Protein AF-A0AAD0Y070-F1 (afdb_monomer_lite)

Structure (mmCIF, N/CA/C/O backbone):
data_AF-A0AAD0Y070-F1
#
_entry.id   AF-A0AAD0Y070-F1
#
loop_
_atom_site.group_PDB
_atom_site.id
_atom_site.type_symbol
_atom_site.label_atom_id
_atom_site.label_alt_id
_atom_site.label_comp_id
_atom_site.label_asym_id
_atom_site.label_entity_id
_atom_site.label_seq_id
_atom_site.pdbx_PDB_ins_code
_atom_site.Cartn_x
_atom_site.Cartn_y
_atom_site.Cartn_z
_atom_site.occupancy
_atom_site.B_iso_or_equiv
_atom_site.auth_seq_id
_atom_site.auth_comp_id
_atom_site.auth_asym_id
_atom_si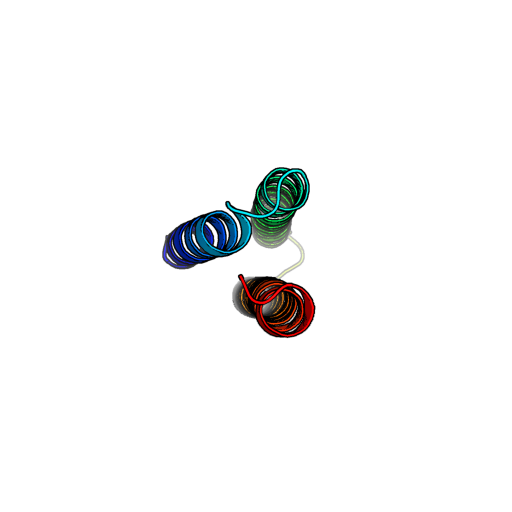te.auth_atom_id
_atom_site.pdbx_PDB_model_num
ATOM 1 N N . MET A 1 1 ? -6.673 8.165 8.736 1.00 72.50 1 MET A N 1
ATOM 2 C CA . MET A 1 1 ? -6.248 9.212 7.794 1.00 72.50 1 MET A CA 1
ATOM 3 C C . MET A 1 1 ? -4.840 8.928 7.289 1.00 7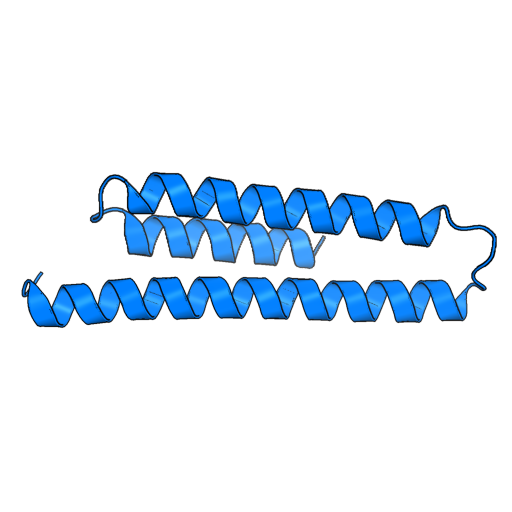2.50 1 MET A C 1
ATOM 5 O O . MET A 1 1 ? -4.722 8.621 6.116 1.00 72.50 1 MET A O 1
ATOM 9 N N . LEU A 1 2 ? -3.826 8.848 8.164 1.00 82.88 2 LEU A N 1
ATOM 10 C CA . LEU A 1 2 ? -2.430 8.554 7.780 1.00 82.88 2 LEU A CA 1
ATOM 11 C C . LEU A 1 2 ? -2.245 7.319 6.876 1.00 82.88 2 LEU A C 1
ATOM 13 O O . LEU A 1 2 ? -1.622 7.438 5.832 1.00 82.88 2 LEU A O 1
ATOM 17 N N . PHE A 1 3 ? -2.846 6.167 7.202 1.00 83.31 3 PHE A N 1
ATOM 18 C CA . PHE A 1 3 ? -2.733 4.964 6.355 1.00 83.31 3 PHE A CA 1
ATOM 19 C C . PHE A 1 3 ? -3.301 5.136 4.937 1.00 83.31 3 PHE A C 1
ATOM 21 O O . PHE A 1 3 ? -2.779 4.542 4.005 1.00 83.31 3 PHE A O 1
ATOM 28 N N . ILE A 1 4 ? -4.348 5.950 4.762 1.00 84.25 4 ILE A N 1
ATOM 29 C CA . ILE A 1 4 ? -4.955 6.202 3.443 1.00 84.25 4 ILE A CA 1
ATOM 30 C C . ILE A 1 4 ? -4.075 7.157 2.631 1.00 84.25 4 ILE A C 1
ATOM 32 O O . ILE A 1 4 ? -3.913 6.971 1.433 1.00 84.25 4 ILE A O 1
ATOM 36 N N . ILE A 1 5 ? -3.464 8.146 3.290 1.00 87.31 5 ILE A N 1
ATOM 37 C CA . ILE A 1 5 ? -2.504 9.055 2.652 1.00 87.31 5 ILE A CA 1
ATOM 38 C C . ILE A 1 5 ? -1.261 8.272 2.208 1.00 87.31 5 ILE A C 1
ATOM 40 O O . ILE A 1 5 ? -0.846 8.382 1.061 1.00 87.31 5 ILE A O 1
ATOM 44 N N . ALA A 1 6 ? -0.708 7.429 3.087 1.00 86.38 6 ALA A N 1
ATOM 45 C CA . ALA A 1 6 ? 0.422 6.561 2.756 1.00 86.38 6 ALA A CA 1
ATOM 46 C C . ALA A 1 6 ? 0.096 5.617 1.589 1.00 86.38 6 ALA A C 1
ATOM 48 O O . ALA A 1 6 ? 0.923 5.418 0.705 1.00 86.38 6 ALA A O 1
ATOM 49 N N . TRP A 1 7 ? -1.129 5.089 1.557 1.00 91.38 7 TRP A N 1
ATOM 50 C CA . TRP A 1 7 ? -1.622 4.273 0.455 1.00 91.38 7 TRP A CA 1
ATOM 51 C C . TRP A 1 7 ? -1.698 5.040 -0.873 1.00 91.38 7 TRP A C 1
ATOM 53 O O . TRP A 1 7 ? -1.193 4.541 -1.873 1.00 91.38 7 TRP A O 1
ATOM 63 N N . LEU A 1 8 ? -2.245 6.263 -0.883 1.00 87.75 8 LEU A N 1
ATOM 64 C CA . LEU A 1 8 ? -2.284 7.127 -2.074 1.00 87.75 8 LEU A CA 1
ATOM 65 C C . LEU A 1 8 ? -0.880 7.401 -2.623 1.00 87.75 8 LEU A C 1
ATOM 67 O O . LEU A 1 8 ? -0.657 7.305 -3.827 1.00 87.75 8 LEU A O 1
ATOM 71 N N . ILE A 1 9 ? 0.075 7.695 -1.737 1.00 88.38 9 ILE A N 1
ATOM 72 C CA . ILE A 1 9 ? 1.471 7.932 -2.122 1.00 88.38 9 ILE A CA 1
ATOM 73 C C . ILE A 1 9 ? 2.089 6.655 -2.708 1.00 88.38 9 ILE A C 1
ATOM 75 O O . ILE A 1 9 ? 2.720 6.707 -3.761 1.00 88.38 9 ILE A O 1
ATOM 79 N N . ALA A 1 10 ? 1.894 5.500 -2.065 1.00 86.50 10 ALA A N 1
ATOM 80 C CA . ALA A 1 10 ? 2.438 4.222 -2.530 1.00 86.50 10 ALA A CA 1
ATOM 81 C C . ALA A 1 10 ? 1.856 3.792 -3.888 1.00 86.50 10 ALA A C 1
ATOM 83 O O . ALA A 1 10 ? 2.582 3.293 -4.748 1.00 86.50 10 ALA A O 1
ATOM 84 N N . MET A 1 11 ? 0.561 4.029 -4.097 1.00 89.56 11 MET A N 1
ATOM 85 C CA . MET A 1 11 ? -0.117 3.757 -5.361 1.00 89.56 11 MET A CA 1
ATOM 86 C C . MET A 1 11 ? 0.402 4.676 -6.472 1.00 89.56 11 MET A C 1
ATOM 88 O O . MET A 1 11 ? 0.880 4.180 -7.488 1.00 89.56 11 MET A O 1
ATOM 92 N N . GLY A 1 12 ? 0.401 5.996 -6.252 1.00 85.75 12 GLY A N 1
ATOM 93 C CA . GLY A 1 12 ? 0.857 6.961 -7.257 1.00 85.75 12 GLY A CA 1
ATOM 94 C C . GLY A 1 12 ? 2.340 6.809 -7.610 1.00 85.75 12 GLY A C 1
ATOM 95 O O . GLY A 1 12 ? 2.718 6.896 -8.774 1.00 85.75 12 GLY A O 1
ATOM 96 N N . THR A 1 13 ? 3.196 6.511 -6.627 1.00 85.69 13 THR A N 1
ATOM 97 C CA . THR A 1 13 ? 4.616 6.215 -6.895 1.00 85.69 13 THR A CA 1
ATOM 98 C C . THR A 1 13 ? 4.784 4.936 -7.709 1.00 85.69 13 THR A C 1
ATOM 100 O O . THR A 1 13 ? 5.576 4.923 -8.646 1.00 85.69 13 THR A O 1
ATOM 103 N N . SER A 1 14 ? 4.020 3.882 -7.417 1.00 83.88 14 SER A N 1
ATOM 104 C CA . SER A 1 14 ? 4.073 2.632 -8.184 1.00 83.88 14 SER A CA 1
ATOM 105 C C . SER A 1 14 ? 3.553 2.790 -9.614 1.00 83.88 14 SER A C 1
ATOM 107 O O . SER A 1 14 ? 4.131 2.213 -10.529 1.00 83.88 14 SER A O 1
ATOM 109 N N . GLU A 1 15 ? 2.504 3.587 -9.824 1.00 84.56 15 GLU A N 1
ATOM 110 C CA . GLU A 1 15 ? 2.012 3.955 -11.159 1.00 84.56 15 GLU A CA 1
ATOM 111 C C . GLU A 1 15 ? 3.083 4.701 -11.961 1.00 84.56 15 GLU A C 1
ATOM 113 O O . GLU A 1 15 ? 3.446 4.267 -13.050 1.00 84.56 15 GLU A O 1
ATOM 118 N N . LEU A 1 16 ? 3.686 5.750 -11.394 1.00 84.19 16 LEU A N 1
ATOM 119 C CA . LEU A 1 16 ? 4.763 6.500 -12.053 1.00 84.19 16 LEU A CA 1
ATOM 120 C C . LEU A 1 16 ? 5.966 5.614 -12.405 1.00 84.19 16 LEU A C 1
ATOM 122 O O . LEU A 1 16 ? 6.561 5.763 -13.470 1.00 84.19 16 LEU A O 1
ATOM 126 N N . LEU A 1 17 ? 6.318 4.676 -11.522 1.00 82.81 17 LEU A N 1
ATOM 127 C CA . LEU A 1 17 ? 7.396 3.712 -11.754 1.00 82.81 17 LEU A CA 1
ATOM 128 C C . LEU A 1 17 ? 7.074 2.723 -12.879 1.00 82.81 17 LEU A C 1
ATOM 130 O O . LEU A 1 17 ? 7.996 2.259 -13.552 1.00 82.81 17 LEU A O 1
ATOM 134 N N . LEU A 1 18 ? 5.792 2.398 -13.064 1.00 82.19 18 LEU A N 1
ATOM 135 C CA . LEU A 1 18 ? 5.320 1.413 -14.033 1.00 82.19 18 LEU A CA 1
ATOM 136 C C . LEU A 1 18 ? 4.763 2.015 -15.324 1.00 82.19 18 LEU A C 1
ATOM 138 O O . LEU A 1 18 ? 4.393 1.261 -16.219 1.00 82.19 18 LEU A O 1
ATOM 142 N N . TRP A 1 19 ? 4.720 3.344 -15.440 1.00 80.19 19 TRP A N 1
ATOM 143 C CA . TRP A 1 19 ? 4.107 4.073 -16.556 1.00 80.19 19 TRP A CA 1
ATOM 144 C C . TRP A 1 19 ? 4.627 3.636 -17.922 1.00 80.19 19 TRP A C 1
ATOM 146 O O . TRP A 1 19 ? 3.855 3.448 -18.859 1.00 80.19 19 TRP A O 1
ATOM 156 N N . SER A 1 20 ? 5.931 3.390 -18.019 1.00 73.81 20 SER A N 1
ATOM 157 C CA . SER A 1 20 ? 6.567 2.929 -19.254 1.00 73.81 20 SER A CA 1
ATOM 158 C C . SER A 1 20 ? 6.242 1.470 -19.612 1.00 73.81 20 SER A C 1
ATOM 160 O O . SER A 1 20 ? 6.598 1.021 -20.697 1.00 73.81 20 SER A O 1
ATOM 162 N N . TYR A 1 21 ? 5.571 0.715 -18.734 1.00 72.25 21 TYR A N 1
ATOM 163 C CA . TYR A 1 21 ? 5.441 -0.745 -18.818 1.00 72.25 21 TYR A CA 1
ATOM 164 C C . TYR A 1 21 ? 4.005 -1.234 -19.064 1.00 72.25 21 TYR A C 1
ATOM 166 O O . TYR A 1 21 ? 3.578 -2.243 -18.498 1.00 72.25 21 TYR A O 1
ATOM 174 N N . GLY A 1 22 ? 3.266 -0.551 -19.946 1.00 71.94 22 GLY A N 1
ATOM 175 C CA . GLY A 1 22 ? 2.014 -1.035 -20.549 1.00 71.94 22 GLY A CA 1
ATOM 176 C C . GLY A 1 22 ? 1.034 -1.672 -19.552 1.00 71.94 22 GLY A C 1
ATOM 177 O O . GLY A 1 22 ? 0.471 -0.997 -18.694 1.00 71.94 22 GLY A O 1
ATOM 178 N N . TYR A 1 23 ? 0.837 -2.993 -19.648 1.00 69.00 23 TYR A N 1
ATOM 179 C CA . TYR A 1 23 ? -0.104 -3.750 -18.807 1.00 69.00 23 TYR A CA 1
ATOM 180 C C . TYR A 1 23 ? 0.244 -3.770 -17.307 1.00 69.00 23 TYR A C 1
ATOM 182 O O . TYR A 1 23 ? -0.664 -3.869 -16.481 1.00 69.00 23 TYR A O 1
ATOM 190 N N . LEU A 1 24 ? 1.520 -3.643 -16.922 1.00 70.50 24 LEU A N 1
ATOM 191 C CA . LEU A 1 24 ? 1.923 -3.628 -15.506 1.00 70.50 24 LEU A CA 1
ATOM 192 C C . LEU A 1 24 ? 1.402 -2.383 -14.777 1.00 70.50 24 LEU A C 1
ATOM 194 O O . LEU A 1 24 ? 1.033 -2.474 -13.603 1.00 70.50 24 LEU A O 1
ATOM 198 N N . HIS A 1 25 ? 1.282 -1.254 -15.485 1.00 72.88 25 HIS A N 1
ATOM 199 C CA . HIS A 1 25 ? 0.658 -0.046 -14.951 1.00 72.88 25 HIS A CA 1
ATOM 200 C C . HIS A 1 25 ? -0.819 -0.264 -14.615 1.00 72.88 25 HIS A C 1
ATOM 202 O O . HIS A 1 25 ? -1.320 0.353 -13.691 1.00 72.88 25 HIS A O 1
ATOM 208 N N . LEU A 1 26 ? -1.545 -1.130 -15.328 1.00 74.94 26 LEU A N 1
ATOM 209 C CA . LEU A 1 26 ? -2.965 -1.382 -15.046 1.00 74.94 26 LEU A CA 1
ATOM 210 C C . LEU A 1 26 ? -3.166 -2.349 -13.872 1.00 74.94 26 LEU A C 1
ATOM 212 O O . LEU A 1 26 ? -4.147 -2.241 -13.138 1.00 74.94 26 LEU A O 1
ATOM 216 N N . ILE A 1 27 ? -2.229 -3.275 -13.666 1.00 80.88 27 ILE A N 1
ATOM 217 C CA . ILE A 1 27 ? -2.316 -4.296 -12.612 1.00 80.88 27 ILE A CA 1
ATOM 218 C C . ILE A 1 27 ? -2.009 -3.704 -11.228 1.00 80.88 27 ILE A C 1
ATOM 220 O O . ILE A 1 27 ? -2.692 -4.023 -10.252 1.00 80.88 27 ILE A O 1
ATOM 224 N N . SER A 1 28 ? -1.014 -2.819 -11.132 1.00 80.62 28 SER A N 1
ATOM 225 C CA . SER A 1 28 ? -0.614 -2.183 -9.867 1.00 80.62 28 SER A CA 1
ATOM 226 C C . SER A 1 28 ? -1.769 -1.449 -9.138 1.00 80.62 28 SER A C 1
ATOM 228 O O . SER A 1 28 ? -2.036 -1.785 -7.979 1.00 80.62 28 SER A O 1
ATOM 230 N N . PRO A 1 29 ? -2.540 -0.551 -9.785 1.00 83.88 29 PRO A N 1
ATOM 231 C CA . PRO A 1 29 ? -3.705 0.127 -9.211 1.00 83.88 29 PRO A CA 1
ATOM 232 C C . PRO A 1 29 ? -4.730 -0.849 -8.642 1.00 83.88 29 PRO A C 1
ATOM 234 O O . PRO A 1 29 ? -5.210 -0.678 -7.523 1.00 83.88 29 PRO A O 1
ATOM 237 N N . VAL A 1 30 ? -5.045 -1.908 -9.396 1.00 87.81 30 VAL A N 1
ATOM 238 C CA . VAL A 1 30 ? -6.046 -2.913 -9.012 1.00 87.81 30 VAL A CA 1
ATOM 239 C C . VAL A 1 30 ? -5.627 -3.629 -7.728 1.00 87.81 30 VAL A C 1
ATOM 241 O O . VAL A 1 30 ? -6.448 -3.822 -6.824 1.00 87.81 30 VAL A O 1
ATOM 244 N N . LEU A 1 31 ? -4.344 -3.974 -7.606 1.00 87.69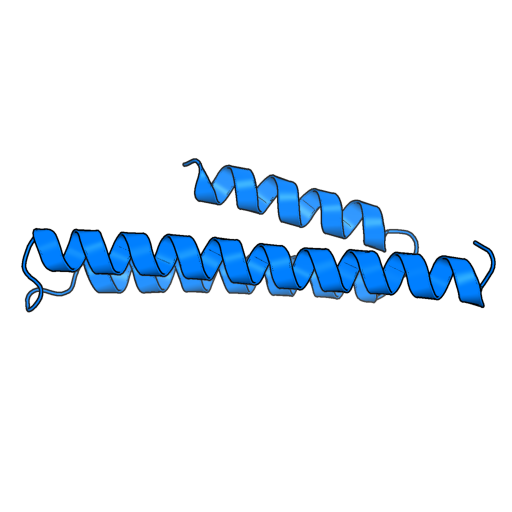 31 LEU A N 1
ATOM 245 C CA . LEU A 1 31 ? -3.790 -4.601 -6.408 1.00 87.69 31 LEU A CA 1
ATOM 246 C C . LEU A 1 31 ? -3.800 -3.645 -5.204 1.00 87.69 31 LEU A C 1
ATOM 248 O O . LEU A 1 31 ? -4.259 -4.032 -4.126 1.00 87.69 31 LEU A O 1
ATOM 252 N N . TYR A 1 32 ? -3.383 -2.386 -5.386 1.00 88.38 32 TYR A N 1
ATOM 253 C CA . TYR A 1 32 ? -3.419 -1.374 -4.323 1.00 88.38 32 TYR A CA 1
ATOM 254 C C . TYR A 1 32 ? -4.850 -1.099 -3.839 1.00 88.38 32 TYR A C 1
ATOM 256 O O . TYR A 1 32 ? -5.087 -1.032 -2.629 1.00 88.38 32 TYR A O 1
ATOM 264 N N . ILE A 1 33 ? -5.819 -0.979 -4.749 1.00 90.31 33 ILE A N 1
ATOM 265 C CA . ILE A 1 33 ? -7.239 -0.780 -4.421 1.00 90.31 33 ILE A CA 1
ATOM 266 C C . ILE A 1 33 ? -7.783 -1.980 -3.638 1.00 90.31 33 ILE A C 1
ATOM 268 O O . ILE A 1 33 ? -8.418 -1.800 -2.596 1.00 90.31 33 ILE A O 1
ATOM 272 N N . SER A 1 34 ? -7.480 -3.200 -4.086 1.00 90.12 34 SER A N 1
ATOM 273 C CA . SER A 1 34 ? -7.909 -4.433 -3.414 1.00 90.12 34 SER A CA 1
ATOM 274 C C . SER A 1 34 ? -7.371 -4.518 -1.981 1.00 90.12 34 SER A C 1
ATOM 276 O O . SER A 1 34 ? -8.125 -4.800 -1.045 1.00 90.12 34 SER A O 1
ATOM 278 N N . LEU A 1 35 ? -6.091 -4.184 -1.783 1.00 90.56 35 LEU A N 1
ATOM 279 C CA . LEU A 1 35 ? -5.456 -4.091 -0.464 1.00 90.56 35 LEU A CA 1
ATOM 280 C C . LEU A 1 35 ? -6.153 -3.073 0.446 1.00 90.56 35 LEU A C 1
ATOM 282 O O . LEU A 1 35 ? -6.413 -3.358 1.618 1.00 90.56 35 LEU A O 1
ATOM 286 N N . CYS A 1 36 ? -6.495 -1.899 -0.088 1.00 90.62 36 CYS A N 1
ATOM 287 C CA . CYS A 1 36 ? -7.177 -0.849 0.665 1.00 90.62 36 CYS A CA 1
ATOM 288 C C . CYS A 1 36 ? -8.588 -1.276 1.097 1.00 90.62 36 CYS A C 1
ATOM 290 O O . CYS A 1 36 ? -8.959 -1.122 2.265 1.00 90.62 36 CYS A O 1
ATOM 292 N N . ILE A 1 37 ? -9.359 -1.883 0.189 1.00 91.44 37 ILE A N 1
ATOM 293 C CA . ILE A 1 37 ? -10.701 -2.403 0.488 1.00 91.44 37 ILE A CA 1
ATOM 294 C C . ILE A 1 37 ? -10.619 -3.480 1.572 1.00 91.44 37 ILE A C 1
ATOM 296 O O . ILE A 1 37 ? -11.364 -3.421 2.555 1.00 91.44 37 ILE A O 1
ATOM 300 N N . MET A 1 38 ? -9.684 -4.426 1.442 1.00 92.44 38 MET A N 1
ATOM 301 C CA . MET A 1 38 ? -9.479 -5.487 2.428 1.00 92.44 38 MET A CA 1
ATOM 302 C C . MET A 1 38 ? -9.105 -4.918 3.803 1.00 92.44 38 MET A C 1
ATOM 304 O O . MET A 1 38 ? -9.652 -5.350 4.821 1.00 92.44 38 MET A O 1
ATOM 308 N N . PHE A 1 39 ? -8.236 -3.905 3.851 1.00 90.56 39 PHE A N 1
ATOM 309 C CA . PHE A 1 39 ? -7.874 -3.218 5.089 1.00 90.56 39 PHE A CA 1
ATOM 310 C C . PHE A 1 39 ? -9.080 -2.539 5.753 1.00 90.56 39 PHE A C 1
ATOM 312 O O . PHE A 1 39 ? -9.321 -2.731 6.950 1.00 90.56 39 PHE A O 1
ATOM 319 N N . ILE A 1 40 ? -9.878 -1.786 4.988 1.00 91.00 40 ILE A N 1
ATOM 320 C CA . ILE A 1 40 ? -11.088 -1.124 5.498 1.00 91.00 40 ILE A CA 1
ATOM 321 C C . ILE A 1 40 ? -12.093 -2.163 6.004 1.00 91.00 40 ILE A C 1
ATOM 323 O O . ILE A 1 40 ? -12.668 -1.989 7.084 1.00 91.00 40 ILE A O 1
ATOM 327 N N . TYR A 1 41 ? -12.285 -3.250 5.257 1.00 92.31 41 TYR A N 1
ATOM 328 C CA . TYR A 1 41 ? -13.184 -4.337 5.627 1.00 92.31 41 TYR A CA 1
ATOM 329 C C . TYR A 1 41 ? -12.775 -4.981 6.956 1.00 92.31 41 TYR A C 1
ATOM 331 O O . TYR A 1 41 ? -13.582 -5.049 7.887 1.00 92.31 41 TYR A O 1
ATOM 339 N N . GLN A 1 42 ? -11.509 -5.381 7.094 1.00 90.25 42 GLN A N 1
ATOM 340 C CA . GLN A 1 42 ? -11.015 -5.996 8.325 1.00 90.25 42 GLN A CA 1
ATOM 341 C C . GLN A 1 42 ? -11.068 -5.035 9.516 1.00 90.25 42 GLN A C 1
ATOM 343 O O . GLN A 1 42 ? -11.473 -5.424 10.613 1.00 90.25 42 GLN A O 1
ATOM 348 N N . ARG A 1 43 ? -10.751 -3.754 9.305 1.00 89.44 43 ARG A N 1
ATOM 349 C CA . ARG A 1 43 ? -10.859 -2.736 10.355 1.00 89.44 43 ARG A CA 1
ATOM 350 C C . ARG A 1 43 ? -12.300 -2.575 10.847 1.00 89.44 43 ARG A C 1
ATOM 352 O O . ARG A 1 43 ? -12.529 -2.501 12.054 1.00 89.44 43 ARG A O 1
ATOM 359 N N . ARG A 1 44 ? -13.280 -2.572 9.934 1.00 90.44 44 ARG A N 1
ATOM 360 C CA . ARG A 1 44 ? -14.712 -2.558 10.287 1.00 90.44 44 ARG A CA 1
ATOM 361 C C . ARG A 1 44 ? -15.123 -3.828 11.033 1.00 90.44 44 ARG A C 1
ATOM 363 O O . ARG A 1 44 ? -15.863 -3.723 12.009 1.00 90.44 44 ARG A O 1
ATOM 370 N N . LYS A 1 45 ? -14.627 -4.999 10.616 1.00 91.06 45 LYS A N 1
ATOM 371 C CA . LYS A 1 45 ? -14.891 -6.288 11.278 1.00 91.06 45 LYS A CA 1
ATOM 372 C C . LYS A 1 45 ? -14.418 -6.284 12.736 1.00 91.06 45 LYS A C 1
ATOM 374 O O . LYS A 1 45 ? -15.195 -6.634 13.615 1.00 91.06 45 LYS A O 1
ATOM 379 N N . ILE A 1 46 ? -13.197 -5.815 13.007 1.00 89.88 46 ILE A N 1
ATOM 380 C CA . ILE A 1 46 ? -12.650 -5.713 14.375 1.00 89.88 46 ILE A CA 1
ATOM 381 C C . ILE A 1 46 ? -13.478 -4.750 15.231 1.00 89.88 46 ILE A C 1
ATOM 383 O O . ILE A 1 46 ? -13.798 -5.052 16.378 1.00 89.88 46 ILE A O 1
ATOM 387 N N . HIS A 1 47 ? -13.857 -3.598 14.674 1.00 87.19 47 HIS A N 1
ATOM 388 C CA . HIS A 1 47 ? -14.621 -2.599 15.416 1.00 87.19 47 HIS A CA 1
ATOM 389 C C . HIS A 1 47 ? -16.013 -3.111 15.824 1.00 87.19 47 HIS A C 1
ATOM 391 O O . HIS A 1 47 ? -16.430 -2.922 16.970 1.00 87.19 47 HIS A O 1
ATOM 397 N N . LYS A 1 48 ? -16.698 -3.805 14.902 1.00 90.12 48 LYS A N 1
ATOM 398 C CA . LYS A 1 48 ? -18.038 -4.374 15.113 1.00 90.12 48 LYS A CA 1
ATOM 399 C C . LYS A 1 48 ? -18.055 -5.664 15.939 1.00 90.12 48 LYS A C 1
ATOM 401 O O . LYS A 1 48 ? -19.130 -6.055 16.382 1.00 90.12 48 LYS A O 1
ATOM 406 N N . ASN A 1 49 ? -16.913 -6.320 16.146 1.00 89.94 49 ASN A N 1
ATOM 407 C CA . ASN A 1 49 ? -16.859 -7.551 16.928 1.00 89.94 49 ASN A CA 1
ATOM 408 C C . ASN A 1 49 ? -17.203 -7.261 18.401 1.00 89.94 49 ASN A C 1
ATOM 410 O O . ASN A 1 49 ? -16.558 -6.417 19.020 1.00 89.94 49 ASN A O 1
ATOM 414 N N . LYS A 1 50 ? -18.233 -7.907 18.952 1.00 88.00 50 LYS A N 1
ATOM 415 C CA . LYS A 1 50 ? -18.651 -7.711 20.351 1.00 88.00 50 LYS A CA 1
ATOM 416 C C . LYS A 1 50 ? -17.832 -8.546 21.335 1.00 88.00 50 LYS A C 1
ATOM 418 O O . LYS A 1 50 ? -17.764 -8.167 22.496 1.00 88.00 50 LYS A O 1
ATOM 423 N N . ASP A 1 51 ? -17.168 -9.594 20.853 1.00 89.50 51 ASP A N 1
ATOM 424 C CA . ASP A 1 51 ? -16.421 -10.540 21.688 1.00 89.50 51 ASP A CA 1
ATOM 425 C C . ASP A 1 51 ? -15.069 -9.978 22.147 1.00 89.50 51 ASP A C 1
ATOM 427 O O . ASP A 1 51 ? -14.486 -10.462 23.109 1.00 89.50 51 ASP A O 1
ATOM 431 N N . LEU A 1 52 ? -14.563 -8.946 21.462 1.00 85.69 52 LEU A N 1
ATOM 432 C CA . LEU A 1 52 ? -13.270 -8.333 21.760 1.00 85.69 52 LEU A CA 1
ATOM 433 C C . LEU A 1 52 ? -13.413 -7.165 22.733 1.00 85.69 52 LEU A C 1
ATOM 435 O O . LEU A 1 52 ? -14.192 -6.232 22.500 1.00 85.69 52 LEU A O 1
ATOM 439 N N . ASN A 1 53 ? -12.569 -7.153 23.760 1.00 89.56 53 ASN A N 1
ATOM 440 C CA . ASN A 1 53 ? -12.492 -6.042 24.697 1.00 89.56 53 ASN A CA 1
ATOM 441 C C . ASN A 1 53 ? -11.830 -4.802 24.050 1.00 89.56 53 ASN A C 1
ATOM 443 O O . ASN A 1 53 ? -11.179 -4.887 23.004 1.00 89.56 53 ASN A O 1
ATOM 447 N N . PHE A 1 54 ? -11.962 -3.619 24.660 1.00 87.81 54 PHE A N 1
ATOM 448 C CA . PHE A 1 54 ? -11.446 -2.359 24.099 1.00 87.81 54 PHE A CA 1
ATOM 449 C C . PHE A 1 54 ? -9.942 -2.417 23.769 1.00 87.81 54 PHE A C 1
ATOM 451 O O . PHE A 1 54 ? -9.519 -2.008 22.683 1.00 87.81 54 PHE A O 1
ATOM 458 N N . TYR A 1 55 ? -9.134 -2.974 24.674 1.00 88.94 55 TYR A N 1
ATOM 459 C CA . TYR A 1 55 ? -7.690 -3.123 24.477 1.00 88.94 55 TYR A CA 1
ATOM 460 C C . TYR A 1 55 ? -7.347 -4.125 23.371 1.00 88.94 55 TYR A C 1
ATOM 462 O O . TYR A 1 55 ? -6.472 -3.854 22.549 1.00 88.94 55 TYR A O 1
ATOM 470 N N . GLU A 1 56 ? -8.080 -5.233 23.278 1.00 89.50 56 GLU A N 1
ATOM 471 C CA . GLU A 1 56 ? -7.881 -6.240 22.232 1.00 89.50 56 GLU A CA 1
ATOM 472 C C . GLU A 1 56 ? -8.237 -5.687 20.853 1.00 89.50 56 GLU A C 1
ATOM 474 O O . GLU A 1 56 ? -7.481 -5.867 19.898 1.00 89.50 56 GLU A O 1
ATOM 479 N N . LYS A 1 57 ? -9.328 -4.914 20.747 1.00 89.69 57 LYS A N 1
ATOM 480 C CA . LYS A 1 57 ? -9.676 -4.182 19.518 1.00 89.69 57 LYS A CA 1
ATOM 481 C C . LYS A 1 57 ? -8.572 -3.218 19.106 1.00 89.69 57 LYS A C 1
ATOM 483 O O . LYS A 1 57 ? -8.261 -3.112 17.917 1.00 89.69 57 LYS A O 1
ATOM 488 N N . LYS A 1 58 ? -7.966 -2.521 20.072 1.00 88.50 58 LYS A N 1
ATOM 489 C CA . LYS A 1 58 ? -6.864 -1.587 19.821 1.00 88.50 58 LYS A CA 1
ATOM 490 C C . LYS A 1 58 ? -5.620 -2.320 19.304 1.00 88.50 58 LYS A C 1
ATOM 492 O O . LYS A 1 58 ? -5.060 -1.900 18.293 1.00 88.50 58 LYS A O 1
ATOM 497 N N . ILE A 1 59 ? -5.231 -3.430 19.937 1.00 91.00 59 ILE A N 1
ATOM 498 C CA . ILE A 1 59 ? -4.089 -4.265 19.519 1.00 91.00 59 ILE A CA 1
ATOM 499 C C . ILE A 1 59 ? -4.339 -4.872 18.134 1.00 91.00 59 ILE A C 1
ATOM 501 O O . ILE A 1 59 ? -3.493 -4.748 17.249 1.00 91.00 59 ILE A O 1
ATOM 505 N N . ALA A 1 60 ? -5.515 -5.460 17.907 1.00 90.00 60 ALA A N 1
ATOM 506 C CA . ALA A 1 60 ? -5.887 -6.041 16.621 1.00 90.00 60 ALA A CA 1
ATOM 507 C C . ALA A 1 60 ? -5.890 -4.986 15.504 1.00 90.00 60 ALA A C 1
ATOM 509 O O . ALA A 1 60 ? -5.353 -5.225 14.422 1.00 90.00 60 ALA A O 1
ATOM 510 N N . SER A 1 61 ? -6.419 -3.785 15.771 1.00 88.00 61 SER A N 1
ATOM 511 C CA . SER A 1 61 ? -6.381 -2.681 14.808 1.00 88.00 61 SER A CA 1
ATOM 512 C C . SER A 1 61 ? -4.956 -2.197 14.522 1.00 88.00 61 SER A C 1
ATOM 514 O O . SER A 1 61 ? -4.679 -1.830 13.380 1.00 88.00 61 SER A O 1
ATOM 516 N N . MET A 1 62 ? -4.062 -2.167 15.517 1.00 90.12 62 MET A N 1
ATOM 517 C CA . MET A 1 62 ? -2.655 -1.804 15.304 1.00 90.12 62 MET A CA 1
ATOM 518 C C . MET A 1 62 ? -1.921 -2.864 14.481 1.00 90.12 62 MET A C 1
ATOM 520 O O . MET A 1 62 ? -1.292 -2.522 13.483 1.00 90.12 62 MET A O 1
ATOM 524 N N . ARG A 1 63 ? -2.071 -4.150 14.825 1.00 90.75 63 ARG A N 1
ATOM 525 C CA . ARG A 1 63 ? -1.481 -5.271 14.075 1.00 90.75 63 ARG A CA 1
ATOM 526 C C . ARG A 1 63 ? -1.926 -5.273 12.612 1.00 90.75 63 ARG A C 1
ATOM 528 O O . ARG A 1 63 ? -1.106 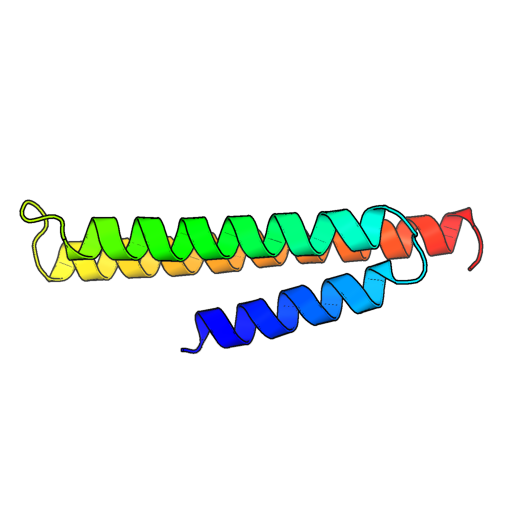-5.464 11.720 1.00 90.75 63 ARG A O 1
ATOM 535 N N . MET A 1 64 ? -3.201 -4.985 12.363 1.00 91.06 64 MET A N 1
ATOM 536 C CA . MET A 1 64 ? -3.735 -4.804 11.013 1.00 91.06 64 MET A CA 1
ATOM 537 C C . MET A 1 64 ? -3.106 -3.630 10.265 1.00 91.06 64 MET A C 1
ATOM 539 O O . MET A 1 64 ? -2.787 -3.761 9.087 1.00 91.06 64 MET A O 1
ATOM 543 N N . GLY A 1 65 ? -2.913 -2.490 10.934 1.00 89.06 65 GLY A N 1
ATOM 544 C CA . GLY A 1 65 ? -2.210 -1.343 10.356 1.00 89.06 65 GLY A CA 1
ATOM 545 C C . GLY A 1 65 ? -0.773 -1.685 9.960 1.00 89.06 65 GLY A C 1
ATOM 546 O O . GLY A 1 65 ? -0.343 -1.334 8.866 1.00 89.06 65 GLY A O 1
ATOM 547 N N . ILE A 1 66 ? -0.059 -2.430 10.807 1.00 90.69 66 ILE A N 1
ATOM 548 C CA . ILE A 1 66 ? 1.309 -2.892 10.528 1.00 90.69 66 ILE A CA 1
ATOM 549 C C . ILE A 1 66 ? 1.325 -3.828 9.313 1.00 90.69 66 ILE A C 1
ATOM 551 O O . ILE A 1 66 ? 2.099 -3.603 8.389 1.00 90.69 66 ILE A O 1
ATOM 555 N N . MET A 1 67 ? 0.437 -4.827 9.266 1.00 91.38 67 MET A N 1
ATOM 556 C CA . MET A 1 67 ? 0.311 -5.749 8.124 1.00 91.38 67 MET A CA 1
ATOM 557 C C . MET A 1 67 ? -0.000 -5.010 6.814 1.00 91.38 67 MET A C 1
ATOM 559 O O . MET A 1 67 ? 0.530 -5.350 5.755 1.00 91.38 67 MET A O 1
ATOM 563 N N . PHE A 1 68 ? -0.835 -3.970 6.877 1.00 91.12 68 PHE A N 1
ATOM 564 C CA . PHE A 1 68 ? -1.159 -3.133 5.724 1.00 91.12 68 PHE A CA 1
ATOM 565 C C . PHE A 1 68 ? 0.054 -2.343 5.216 1.00 91.12 68 PHE A C 1
ATOM 567 O O . PHE A 1 68 ? 0.319 -2.317 4.020 1.00 91.12 68 PHE A O 1
ATOM 574 N N . VAL A 1 69 ? 0.845 -1.748 6.111 1.00 90.75 69 VAL A N 1
ATOM 575 C CA . VAL A 1 69 ? 2.083 -1.053 5.716 1.00 90.75 69 VAL A CA 1
ATOM 576 C C . VAL A 1 69 ? 3.109 -2.029 5.148 1.00 90.75 69 VAL A C 1
ATOM 578 O O . VAL A 1 69 ? 3.722 -1.749 4.123 1.00 90.75 69 VAL A O 1
ATOM 581 N N . LEU A 1 70 ? 3.263 -3.193 5.777 1.00 92.56 70 LEU A N 1
ATOM 582 C CA . LEU A 1 70 ? 4.230 -4.202 5.361 1.00 92.56 70 LEU A CA 1
ATOM 583 C C . LEU A 1 70 ? 3.898 -4.761 3.969 1.00 92.56 70 LEU A C 1
ATOM 585 O O . LEU A 1 70 ? 4.782 -4.875 3.128 1.00 92.56 70 LEU A O 1
ATOM 589 N N . SER A 1 71 ? 2.619 -5.015 3.682 1.00 90.00 71 SER A N 1
ATOM 590 C CA . SER A 1 71 ? 2.173 -5.420 2.340 1.00 90.00 71 SER A CA 1
ATOM 591 C C . SER A 1 71 ? 2.381 -4.329 1.284 1.00 90.00 71 SER A C 1
ATOM 593 O O . SER A 1 71 ? 2.853 -4.637 0.191 1.00 90.00 71 SER A O 1
ATOM 595 N N . MET A 1 72 ? 2.121 -3.055 1.607 1.00 92.38 72 MET A N 1
ATOM 596 C CA . MET A 1 72 ? 2.426 -1.942 0.695 1.00 92.38 72 MET A CA 1
ATOM 597 C C . MET A 1 72 ? 3.927 -1.818 0.402 1.00 92.38 72 MET A C 1
ATOM 599 O O . MET A 1 72 ? 4.294 -1.562 -0.743 1.00 92.38 72 MET A O 1
ATOM 603 N N . LEU A 1 73 ? 4.788 -2.022 1.405 1.00 91.06 73 LEU A N 1
ATOM 604 C CA . LEU A 1 73 ? 6.244 -2.017 1.231 1.00 91.06 73 LEU A CA 1
ATOM 605 C C . LEU A 1 73 ? 6.716 -3.163 0.336 1.00 91.06 73 LEU A C 1
ATOM 607 O O . LEU A 1 73 ? 7.556 -2.944 -0.529 1.00 91.06 73 LEU A O 1
ATOM 611 N N . VAL A 1 74 ? 6.156 -4.363 0.508 1.00 92.00 74 VAL A N 1
ATOM 612 C CA . VAL A 1 74 ? 6.465 -5.513 -0.354 1.00 92.00 74 VAL A CA 1
ATOM 613 C C . VAL A 1 74 ? 6.057 -5.230 -1.800 1.00 92.00 74 VAL A C 1
ATOM 615 O O . VAL A 1 74 ? 6.869 -5.433 -2.698 1.00 92.00 74 VAL A O 1
ATOM 618 N N . MET A 1 75 ? 4.849 -4.703 -2.041 1.00 90.44 75 MET A N 1
ATOM 619 C CA . MET A 1 75 ? 4.434 -4.303 -3.394 1.00 90.44 75 MET A CA 1
ATOM 620 C C . MET A 1 75 ? 5.368 -3.251 -3.992 1.00 90.44 75 MET A C 1
ATOM 622 O O . MET A 1 75 ? 5.785 -3.395 -5.137 1.00 90.44 75 MET A O 1
ATOM 626 N N . LEU A 1 76 ? 5.733 -2.223 -3.224 1.00 88.31 76 LEU A N 1
ATOM 627 C CA . LEU A 1 76 ? 6.634 -1.176 -3.700 1.00 88.31 76 LEU A CA 1
ATOM 628 C C . LEU A 1 76 ? 8.022 -1.743 -4.031 1.00 88.31 76 LEU A C 1
ATOM 630 O O . LEU A 1 76 ? 8.579 -1.425 -5.077 1.00 88.31 76 LEU A O 1
ATOM 634 N N . ALA A 1 77 ? 8.560 -2.623 -3.183 1.00 89.19 77 ALA A N 1
ATOM 635 C CA . ALA A 1 77 ? 9.836 -3.286 -3.422 1.00 89.19 77 ALA A CA 1
ATOM 636 C C . ALA A 1 77 ? 9.801 -4.132 -4.701 1.00 89.19 77 ALA A C 1
ATOM 638 O O . ALA A 1 77 ? 10.736 -4.062 -5.497 1.00 89.19 77 ALA A O 1
ATOM 639 N N . ILE A 1 78 ? 8.722 -4.883 -4.937 1.00 88.12 78 ILE A N 1
ATOM 640 C CA . ILE A 1 78 ? 8.532 -5.644 -6.180 1.00 88.12 78 ILE A CA 1
ATOM 641 C C . ILE A 1 78 ? 8.503 -4.692 -7.379 1.00 88.12 78 ILE A C 1
ATOM 643 O O . ILE A 1 78 ? 9.243 -4.901 -8.334 1.00 88.12 78 ILE A O 1
ATOM 647 N N . THR A 1 79 ? 7.722 -3.613 -7.313 1.00 87.38 79 THR A N 1
ATOM 648 C CA . THR A 1 79 ? 7.627 -2.610 -8.384 1.00 87.38 79 THR A CA 1
ATOM 649 C C . THR A 1 79 ? 8.981 -1.976 -8.713 1.00 87.38 79 THR A C 1
ATOM 651 O O . THR A 1 79 ? 9.342 -1.845 -9.883 1.00 87.38 79 THR A O 1
ATOM 654 N N . VAL A 1 80 ? 9.766 -1.623 -7.691 1.00 85.88 80 VAL A N 1
ATOM 655 C CA . VAL A 1 80 ? 11.121 -1.080 -7.862 1.00 85.88 80 VAL A CA 1
ATOM 656 C C . VAL A 1 80 ? 12.053 -2.116 -8.491 1.00 85.88 80 VAL A C 1
ATOM 658 O O . VAL A 1 80 ? 12.794 -1.773 -9.409 1.00 85.88 80 VAL A O 1
ATOM 661 N N . ASN A 1 81 ? 11.998 -3.376 -8.050 1.00 86.50 81 ASN A N 1
ATOM 662 C CA . ASN A 1 81 ? 12.807 -4.450 -8.629 1.00 86.50 81 ASN A CA 1
ATOM 663 C C . ASN A 1 81 ? 12.441 -4.711 -10.092 1.00 86.50 81 ASN A C 1
ATOM 665 O O . ASN A 1 81 ? 13.340 -4.873 -10.908 1.00 86.50 81 ASN A O 1
ATOM 669 N N . ILE A 1 82 ? 11.151 -4.688 -10.443 1.00 83.62 82 ILE A N 1
ATOM 670 C CA . ILE A 1 82 ? 10.700 -4.794 -11.836 1.00 83.62 82 ILE A CA 1
ATOM 671 C C . ILE A 1 82 ? 11.293 -3.650 -12.654 1.00 83.62 82 ILE A C 1
ATOM 673 O O . ILE A 1 82 ? 11.915 -3.902 -13.679 1.00 83.62 82 ILE A O 1
ATOM 677 N N . ARG A 1 83 ? 11.171 -2.400 -12.187 1.00 82.75 83 ARG A N 1
ATOM 678 C CA . ARG A 1 83 ? 11.746 -1.248 -12.892 1.00 82.75 83 ARG A CA 1
ATOM 679 C C . ARG A 1 83 ? 13.256 -1.391 -13.075 1.00 82.75 83 ARG A C 1
ATOM 681 O O . ARG A 1 83 ? 13.745 -1.144 -14.168 1.00 82.75 83 ARG A O 1
ATOM 688 N N . PHE A 1 84 ? 13.980 -1.778 -12.026 1.00 83.81 84 PHE A N 1
ATOM 689 C CA . PHE A 1 84 ? 15.437 -1.907 -12.056 1.00 83.81 84 PHE A CA 1
ATOM 690 C C . PHE A 1 84 ? 15.905 -3.042 -12.971 1.00 83.81 84 PHE A C 1
ATOM 692 O O . PHE A 1 84 ? 16.825 -2.853 -13.762 1.00 83.81 84 PHE A O 1
ATOM 699 N N . PHE A 1 85 ? 15.245 -4.201 -12.906 1.00 83.12 85 PHE A N 1
ATOM 700 C CA . PHE A 1 85 ? 15.513 -5.323 -13.799 1.00 83.12 85 PHE A CA 1
ATOM 701 C C . PHE A 1 85 ? 15.284 -4.897 -15.248 1.00 83.12 85 PHE A C 1
ATOM 703 O O . PHE A 1 85 ? 16.177 -5.025 -16.075 1.00 83.12 85 PHE A O 1
ATOM 710 N N . THR A 1 86 ? 14.144 -4.289 -15.560 1.00 75.19 86 THR A N 1
ATOM 711 C CA . THR A 1 86 ? 13.883 -3.842 -16.929 1.00 75.19 86 THR A CA 1
ATOM 712 C C . THR A 1 86 ? 14.908 -2.807 -17.398 1.00 75.19 86 THR A C 1
ATOM 714 O O . THR A 1 86 ? 15.446 -2.949 -18.488 1.00 75.19 86 THR A O 1
ATOM 717 N N . LEU A 1 87 ? 15.299 -1.849 -16.556 1.00 79.31 87 LEU A N 1
ATOM 718 C CA . LEU A 1 87 ? 16.321 -0.851 -16.899 1.00 79.31 87 LEU A CA 1
ATOM 719 C C . LEU A 1 87 ? 17.675 -1.497 -17.252 1.00 79.31 87 LEU A C 1
ATOM 721 O O . LEU A 1 87 ? 18.318 -1.096 -18.219 1.00 79.31 87 LEU A O 1
ATOM 725 N N . ILE A 1 88 ? 18.075 -2.553 -16.532 1.00 80.38 88 ILE A N 1
ATOM 726 C CA . ILE A 1 88 ? 19.287 -3.333 -16.839 1.00 80.38 88 ILE A CA 1
ATOM 727 C C . ILE A 1 88 ? 19.152 -4.108 -18.156 1.00 80.38 88 ILE A C 1
ATOM 729 O O . ILE A 1 88 ? 20.089 -4.128 -18.949 1.00 80.38 88 ILE A O 1
ATOM 733 N N . TYR A 1 89 ? 18.018 -4.776 -18.382 1.00 71.50 89 TYR A N 1
ATOM 734 C CA . TYR A 1 89 ? 17.865 -5.718 -19.498 1.00 71.50 89 TYR A CA 1
ATOM 735 C C . TYR A 1 89 ? 17.441 -5.062 -20.817 1.00 71.50 89 TYR A C 1
ATOM 737 O O . TYR A 1 89 ? 17.795 -5.568 -21.879 1.00 71.50 89 TYR A O 1
ATOM 745 N N . THR A 1 90 ? 16.700 -3.954 -20.776 1.00 68.19 90 THR A N 1
ATOM 746 C CA . THR A 1 90 ? 16.273 -3.213 -21.976 1.00 68.19 90 THR A CA 1
ATOM 747 C C . THR A 1 90 ? 17.045 -1.912 -22.205 1.00 68.19 90 THR A C 1
ATOM 749 O O . THR A 1 90 ? 16.883 -1.313 -23.263 1.00 68.19 90 THR A O 1
ATOM 752 N N . GLY A 1 91 ? 17.899 -1.487 -21.263 1.00 60.91 91 GLY A N 1
ATOM 753 C CA . GLY A 1 91 ? 18.734 -0.282 -21.398 1.00 60.91 91 GLY A CA 1
ATOM 754 C C . GLY A 1 91 ? 17.951 1.037 -21.432 1.00 60.91 91 GLY A C 1
ATOM 755 O O . GLY A 1 91 ? 18.458 2.025 -21.961 1.00 60.91 91 GLY A O 1
ATOM 756 N N . LEU A 1 92 ? 16.719 1.028 -20.911 1.00 54.25 92 LEU A N 1
ATOM 757 C CA . LEU A 1 92 ? 15.712 2.092 -20.995 1.00 54.25 92 LEU A CA 1
ATOM 758 C C . 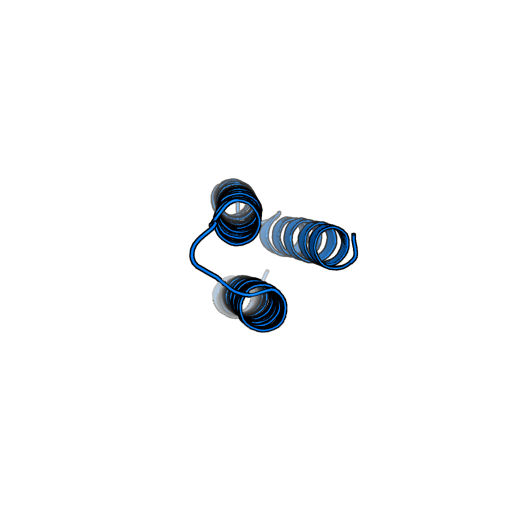LEU A 1 92 ? 15.345 2.605 -19.600 1.00 54.25 92 LEU A C 1
ATOM 760 O O . LEU A 1 92 ? 15.022 1.751 -18.743 1.00 54.25 92 LEU A O 1
#

Sequence (92 aa):
MLFIIAWLIAMGTSELLLWSYGYLHLISPVLYIS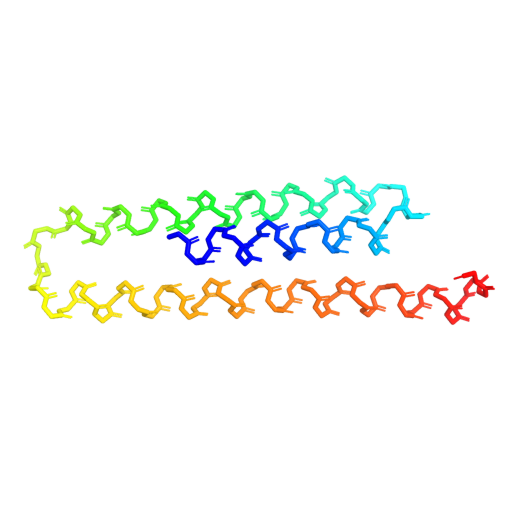LCIMFIYQRRKIHKNKDLNFYEKKIASMRMGIMFVLSMLVMLAITVNIRFFTLIYTGL

pLDDT: mean 85.32, std 7.34, range [54.25, 92.56]

Radius of gyration: 16.37 Å; chains: 1; bounding box: 38×20×47 Å

Secondary structure (DSSP, 8-state):
-HHHHHHHHHHHHHHHHHTTSTHHHHHHHHHHHHHHHHHHHHHHHHHH-SSS-HHHHHHHHHHHHHHHHHHHHHHHHHHHHHHHHHHHHH--

Foldseek 3Di:
DVLVVVLVVLLVVLLVLCVVPPVSSVVSNVVSVVLVVVLVVVLVVLVPDPVDDPVRSVVSNVVSSVVSVVVSVVSSVVSVVVSVVCCVPVVD